Protein AF-A0A3B9MYH0-F1 (afdb_monomer_lite)

pLDDT: mean 80.69, std 20.51, range [39.16, 98.44]

Foldseek 3Di:
DDDDDDDDDDPPPVVVCCVVCVPDFDPDLVVLVVLLVVLLVLLVVLVVVQDPVPDPDDLVLLLVLLVQLLVQLLDPAGPVVSNCVSCPPDALSSVSSNQSSNRWAWNPDSRDDDPVCVRRVNTRTDGSLRSCVVRDDPVSSVVVCVRHPPSDDD

Sequence (154 aa):
MLWLKIFVLLGGGFLVYKVFFKGGLLKNDKQTEEIKKEKESNIIVIKNKIDSDSLTIGDAQAEQISGLLLTAMDKIGTDEKAIFNALEGLSKEDFALVYTKFGTVSYADGGTPSRIMNLLGAATPLTLTEWFNRELSKKDYNKLKSLYEGIIKF

Structure (mmCIF, N/CA/C/O backbone):
data_AF-A0A3B9MYH0-F1
#
_entry.id   AF-A0A3B9MYH0-F1
#
loop_
_atom_site.group_PDB
_atom_site.id
_atom_site.type_symbol
_atom_site.label_atom_id
_atom_site.label_alt_id
_atom_site.label_comp_id
_atom_site.label_asym_id
_atom_site.label_entity_id
_atom_site.label_seq_id
_atom_site.pdbx_PDB_ins_code
_atom_site.Cartn_x
_atom_site.Cartn_y
_atom_site.Cartn_z
_atom_site.occupancy
_atom_site.B_iso_or_equiv
_atom_site.auth_seq_id
_atom_site.auth_comp_id
_atom_site.auth_asym_id
_atom_site.auth_atom_id
_atom_site.pdbx_PDB_model_num
ATOM 1 N N . MET A 1 1 ? 62.309 -6.059 -40.695 1.00 42.88 1 MET A N 1
ATOM 2 C CA . MET A 1 1 ? 62.193 -5.020 -39.648 1.00 42.88 1 MET A CA 1
ATOM 3 C C . MET A 1 1 ? 60.738 -5.000 -39.176 1.00 42.88 1 MET A C 1
ATOM 5 O O . MET A 1 1 ? 59.954 -4.160 -39.587 1.00 42.88 1 MET A O 1
ATOM 9 N N . LEU A 1 2 ? 60.352 -6.030 -38.416 1.00 47.25 2 LEU A N 1
ATOM 10 C CA . LEU A 1 2 ? 58.989 -6.256 -37.928 1.00 47.25 2 LEU A CA 1
ATOM 11 C C . LEU A 1 2 ? 58.962 -5.773 -36.474 1.00 47.25 2 LEU A C 1
ATOM 13 O O . LEU A 1 2 ? 59.448 -6.470 -35.587 1.00 47.25 2 LEU A O 1
ATOM 17 N N . TRP A 1 3 ? 58.506 -4.543 -36.242 1.00 42.34 3 TRP A N 1
ATOM 18 C CA . TRP A 1 3 ? 58.397 -4.004 -34.888 1.00 42.34 3 TRP A CA 1
ATOM 19 C C . TRP A 1 3 ? 57.027 -4.321 -34.289 1.00 42.34 3 TRP A C 1
ATOM 21 O O . TRP A 1 3 ? 55.982 -3.860 -34.742 1.00 42.34 3 TRP A O 1
ATOM 31 N N . LEU A 1 4 ? 57.116 -5.145 -33.252 1.00 45.38 4 LEU A N 1
ATOM 32 C CA . LEU A 1 4 ? 56.135 -5.574 -32.273 1.00 45.38 4 LEU A CA 1
ATOM 33 C C . LEU A 1 4 ? 55.384 -4.370 -31.658 1.00 45.38 4 LEU A C 1
ATOM 35 O O . LEU A 1 4 ? 55.980 -3.553 -30.959 1.00 45.38 4 LEU A O 1
ATOM 39 N N . LYS A 1 5 ? 54.069 -4.268 -31.883 1.00 48.81 5 LYS A N 1
ATOM 40 C CA . LYS A 1 5 ? 53.164 -3.373 -31.135 1.00 48.81 5 LYS A CA 1
ATOM 41 C C . LYS A 1 5 ? 52.030 -4.176 -30.504 1.00 48.81 5 LYS A C 1
ATOM 43 O O . LYS A 1 5 ? 50.893 -4.107 -30.950 1.00 48.81 5 LYS A O 1
ATOM 48 N N . ILE A 1 6 ? 52.335 -4.936 -29.459 1.00 51.88 6 ILE A N 1
ATOM 49 C CA . ILE A 1 6 ? 51.329 -5.484 -28.542 1.00 51.88 6 ILE A CA 1
ATOM 50 C C . ILE A 1 6 ? 51.971 -5.470 -27.164 1.00 51.88 6 ILE A C 1
ATOM 52 O O . ILE A 1 6 ? 52.791 -6.333 -26.918 1.00 51.88 6 ILE A O 1
ATOM 56 N N . PHE A 1 7 ? 51.664 -4.483 -26.317 1.00 47.44 7 PHE A N 1
ATOM 57 C CA . PHE A 1 7 ? 51.747 -4.582 -24.846 1.00 47.44 7 PHE A CA 1
ATOM 58 C C . PHE A 1 7 ? 51.337 -3.257 -24.178 1.00 47.44 7 PHE A C 1
ATOM 60 O O . PHE A 1 7 ? 52.156 -2.623 -23.538 1.00 47.44 7 PHE A O 1
ATOM 67 N N . VAL A 1 8 ? 50.074 -2.824 -24.289 1.00 47.47 8 VAL A N 1
ATOM 68 C CA . VAL A 1 8 ? 49.432 -1.960 -23.267 1.00 47.47 8 VAL A CA 1
ATOM 69 C C . VAL A 1 8 ? 47.911 -2.123 -23.374 1.00 47.47 8 VAL A C 1
ATOM 71 O O . VAL A 1 8 ? 47.257 -1.284 -23.975 1.00 47.47 8 VAL A O 1
ATOM 74 N N . LEU A 1 9 ? 47.313 -3.199 -22.849 1.00 46.09 9 LEU A N 1
ATOM 75 C CA . LEU A 1 9 ? 45.839 -3.259 -22.749 1.00 46.09 9 LEU A CA 1
ATOM 76 C C . LEU A 1 9 ? 45.288 -4.130 -21.606 1.00 46.09 9 LEU A C 1
ATOM 78 O O . LEU A 1 9 ? 44.119 -4.490 -21.632 1.00 46.09 9 LEU A O 1
ATOM 82 N N . LEU A 1 10 ? 46.083 -4.449 -20.575 1.00 47.91 10 LEU A N 1
ATOM 83 C CA . LEU A 1 10 ? 45.587 -5.229 -19.422 1.00 47.91 10 LEU A CA 1
ATOM 84 C C . LEU A 1 10 ? 45.860 -4.606 -18.040 1.00 47.91 10 LEU A C 1
ATOM 86 O O . LEU A 1 10 ? 45.313 -5.075 -17.050 1.00 47.91 10 LEU A O 1
ATOM 90 N N . GLY A 1 11 ? 46.626 -3.512 -17.945 1.00 40.94 11 GLY A N 1
ATOM 91 C CA . GLY A 1 11 ? 46.893 -2.834 -16.662 1.00 40.94 11 GLY A CA 1
ATOM 92 C C . GLY A 1 11 ? 45.959 -1.659 -16.335 1.00 40.94 11 GLY A C 1
ATOM 93 O O . GLY A 1 11 ? 45.735 -1.353 -15.168 1.00 40.94 11 GLY A O 1
ATOM 94 N N . GLY A 1 12 ? 45.389 -1.002 -17.354 1.00 39.16 12 GLY A N 1
ATOM 95 C CA . GLY A 1 12 ? 44.599 0.227 -17.177 1.00 39.16 12 GLY A CA 1
ATOM 96 C C . GLY A 1 12 ? 43.147 0.002 -16.742 1.00 39.16 12 GLY A C 1
ATOM 97 O O . GLY A 1 12 ? 42.578 0.841 -16.048 1.00 39.16 12 GLY A O 1
ATOM 98 N N . GLY A 1 13 ? 42.550 -1.143 -17.090 1.00 42.56 13 GLY A N 1
ATOM 99 C CA . GLY A 1 13 ? 41.147 -1.434 -16.765 1.00 42.56 13 GLY A CA 1
ATOM 100 C C . GLY A 1 13 ? 40.895 -1.677 -15.273 1.00 42.56 13 GLY A C 1
ATOM 101 O O . GLY A 1 13 ? 39.848 -1.303 -14.751 1.00 42.56 13 GLY A O 1
ATOM 102 N N . PHE A 1 14 ? 41.872 -2.237 -14.553 1.00 45.91 14 PHE A N 1
ATOM 103 C CA . PHE A 1 14 ? 41.700 -2.613 -13.146 1.00 45.91 14 PHE A CA 1
ATOM 104 C C . PHE A 1 14 ? 41.682 -1.403 -12.197 1.00 45.91 14 PHE A C 1
ATOM 106 O O . PHE A 1 14 ? 40.961 -1.397 -11.199 1.00 45.91 14 PHE A O 1
ATOM 113 N N . LEU A 1 15 ? 42.437 -0.346 -12.514 1.00 45.03 15 LEU A N 1
ATOM 114 C CA . LEU A 1 15 ? 42.478 0.869 -11.696 1.00 45.03 15 LEU A CA 1
ATOM 115 C C . LEU A 1 15 ? 41.255 1.765 -11.919 1.00 45.03 15 LEU A C 1
ATOM 117 O O . LEU A 1 15 ? 40.729 2.300 -10.945 1.00 45.03 15 LEU A O 1
ATOM 121 N N . VAL A 1 16 ? 40.744 1.859 -13.152 1.00 49.62 16 VAL A N 1
ATOM 122 C CA . VAL A 1 16 ? 39.480 2.568 -13.420 1.00 49.62 16 VAL A CA 1
ATOM 123 C C . VAL A 1 16 ? 38.317 1.842 -12.746 1.00 49.62 16 VAL A C 1
ATOM 125 O O . VAL A 1 16 ? 37.520 2.492 -12.077 1.00 49.62 16 VAL A O 1
ATOM 128 N N . TYR A 1 17 ? 38.283 0.504 -12.792 1.00 49.06 17 TYR A N 1
ATOM 129 C CA . TYR A 1 17 ? 37.292 -0.280 -12.053 1.00 49.06 17 TYR A CA 1
ATOM 130 C C . TYR A 1 17 ? 37.359 0.003 -10.546 1.00 49.06 17 TYR A C 1
ATOM 132 O O . TYR A 1 17 ? 36.339 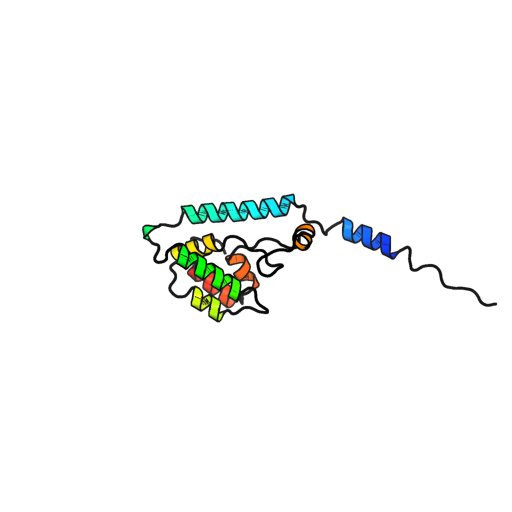0.276 -9.925 1.00 49.06 17 TYR A O 1
ATOM 140 N N . LYS A 1 18 ? 38.559 0.035 -9.950 1.00 47.94 18 LYS A N 1
ATOM 141 C CA . LYS A 1 18 ? 38.724 0.257 -8.505 1.00 47.94 18 LYS A CA 1
ATOM 142 C C . LYS A 1 18 ? 38.414 1.691 -8.059 1.00 47.94 18 LYS A C 1
ATOM 144 O O . LYS A 1 18 ? 38.006 1.870 -6.920 1.00 47.94 18 LYS A O 1
ATOM 149 N N . VAL A 1 19 ? 38.589 2.703 -8.908 1.00 52.03 19 VAL A N 1
ATOM 150 C CA . VAL A 1 19 ? 38.247 4.098 -8.568 1.00 52.03 19 VAL A CA 1
ATOM 151 C C . VAL A 1 19 ? 36.758 4.380 -8.797 1.00 52.03 19 VAL A C 1
ATOM 153 O O . VAL A 1 19 ? 36.141 5.023 -7.951 1.00 52.03 19 VAL A O 1
ATOM 156 N N . PHE A 1 20 ? 36.143 3.826 -9.849 1.00 48.25 20 PHE A N 1
ATOM 157 C CA . PHE A 1 20 ? 34.697 3.963 -10.077 1.00 48.25 20 PHE A CA 1
ATOM 158 C C . PHE A 1 20 ? 33.850 3.129 -9.098 1.00 48.25 20 PHE A C 1
ATOM 160 O O . PHE A 1 20 ? 32.828 3.615 -8.622 1.00 48.25 20 PHE A O 1
ATOM 167 N N . PHE A 1 21 ? 34.275 1.916 -8.717 1.00 52.19 21 PHE A N 1
ATOM 168 C CA . PHE A 1 21 ? 33.512 1.088 -7.765 1.00 52.19 21 PHE A CA 1
ATOM 169 C C . PHE A 1 21 ? 33.677 1.492 -6.296 1.00 52.19 21 PHE A C 1
ATOM 171 O O . PHE A 1 21 ? 32.806 1.192 -5.484 1.00 52.19 21 PHE A O 1
ATOM 178 N N . LYS A 1 22 ? 34.767 2.173 -5.918 1.00 45.47 22 LYS A N 1
ATOM 179 C CA . LYS A 1 22 ? 35.051 2.494 -4.506 1.00 45.47 22 LYS A CA 1
ATOM 180 C C . LYS A 1 22 ? 34.450 3.831 -4.043 1.00 45.47 22 LYS A C 1
ATOM 182 O O . LYS A 1 22 ? 34.540 4.142 -2.861 1.00 45.47 22 LYS A O 1
ATOM 187 N N . GLY A 1 23 ? 33.844 4.605 -4.949 1.00 42.69 23 GLY A N 1
ATOM 188 C CA . GLY A 1 23 ? 33.328 5.949 -4.660 1.00 42.69 23 GLY A CA 1
ATOM 189 C C . GLY A 1 23 ? 31.807 6.097 -4.534 1.00 42.69 23 GLY A C 1
ATOM 190 O O . GLY A 1 23 ? 31.371 7.121 -4.018 1.00 42.69 23 GLY A O 1
ATOM 191 N N . GLY A 1 24 ? 30.987 5.132 -4.981 1.00 45.62 24 GLY A N 1
ATOM 192 C CA . GLY A 1 24 ? 29.539 5.391 -5.092 1.00 45.62 24 GLY A CA 1
ATOM 193 C C . GLY A 1 24 ? 28.580 4.201 -5.186 1.00 45.62 24 GLY A C 1
ATOM 194 O O . GLY A 1 24 ? 27.418 4.419 -5.506 1.00 45.62 24 GLY A O 1
ATOM 195 N N . LEU A 1 25 ? 29.014 2.965 -4.915 1.00 48.09 25 LEU A N 1
ATOM 196 C CA . LEU A 1 25 ? 28.176 1.765 -5.102 1.00 48.09 25 LEU A CA 1
ATOM 197 C C . LEU A 1 25 ? 28.030 0.886 -3.853 1.00 48.09 25 LEU A C 1
ATOM 199 O O . LEU A 1 25 ? 27.822 -0.315 -3.948 1.00 48.09 25 LEU A O 1
ATOM 203 N N . LEU A 1 26 ? 28.108 1.497 -2.673 1.00 52.56 26 LEU A N 1
ATOM 204 C CA . LEU A 1 26 ? 27.623 0.906 -1.429 1.00 52.56 26 LEU A CA 1
ATOM 205 C C . LEU A 1 26 ? 26.903 2.019 -0.674 1.00 52.56 26 LEU A C 1
ATOM 207 O O . LEU A 1 26 ? 27.537 2.824 0.010 1.00 52.56 26 LEU A O 1
ATOM 211 N N . LYS A 1 27 ? 25.574 2.109 -0.811 1.00 52.94 27 LYS A N 1
ATOM 212 C CA . LYS A 1 27 ? 24.797 2.753 0.253 1.00 52.94 27 LYS A CA 1
ATOM 213 C C . LYS A 1 27 ? 25.138 1.977 1.522 1.00 52.94 27 LYS A C 1
ATOM 215 O O . LYS A 1 27 ? 24.948 0.768 1.562 1.00 52.94 27 LYS A O 1
ATOM 220 N N . ASN A 1 28 ? 25.748 2.661 2.484 1.00 61.72 28 ASN A N 1
ATOM 221 C CA . ASN A 1 28 ? 26.195 2.080 3.744 1.00 61.72 28 ASN A CA 1
ATOM 222 C C . ASN A 1 28 ? 25.003 1.357 4.386 1.00 61.72 28 ASN A C 1
ATOM 224 O O . ASN A 1 28 ? 23.957 1.988 4.526 1.00 61.72 28 ASN A O 1
ATOM 228 N N . ASP A 1 29 ? 25.145 0.080 4.757 1.00 67.69 29 ASP A N 1
ATOM 229 C CA . ASP A 1 29 ? 24.077 -0.760 5.334 1.00 67.69 29 ASP A CA 1
ATOM 230 C C . ASP A 1 29 ? 23.266 -0.019 6.412 1.00 67.69 29 ASP A C 1
ATOM 232 O O . ASP A 1 29 ? 22.048 -0.152 6.504 1.00 67.69 29 ASP A O 1
ATOM 236 N N . LYS A 1 30 ? 23.932 0.868 7.163 1.00 76.19 30 LYS A N 1
ATOM 237 C CA . LYS A 1 30 ? 23.314 1.758 8.155 1.00 76.19 30 LYS A CA 1
ATOM 238 C C . LYS A 1 30 ? 22.185 2.631 7.597 1.00 76.19 30 LYS A C 1
ATOM 240 O O . LYS A 1 30 ? 21.145 2.737 8.232 1.00 76.19 30 LYS A O 1
ATOM 245 N N . GLN A 1 31 ? 22.362 3.228 6.421 1.00 79.56 31 GLN A N 1
ATOM 246 C CA . GLN A 1 31 ? 21.369 4.123 5.824 1.00 79.56 31 GLN A CA 1
ATOM 247 C C . GLN A 1 31 ? 20.117 3.360 5.372 1.00 79.56 31 GLN A C 1
ATOM 249 O O . GLN A 1 31 ? 19.001 3.846 5.540 1.00 79.56 31 GLN A O 1
ATOM 254 N N . THR A 1 32 ? 20.279 2.157 4.814 1.00 79.06 32 THR A N 1
ATOM 255 C CA . THR A 1 32 ? 19.141 1.311 4.420 1.00 79.06 32 THR A CA 1
ATOM 256 C C . THR A 1 32 ? 18.345 0.860 5.645 1.00 79.06 32 THR A C 1
ATOM 258 O O . THR A 1 32 ? 17.116 0.907 5.627 1.00 79.06 32 THR A O 1
ATOM 261 N N . GLU A 1 33 ? 19.033 0.493 6.728 1.00 82.19 33 GLU A N 1
ATOM 262 C CA . GLU A 1 33 ? 18.401 0.130 8.001 1.00 82.19 33 GLU A CA 1
ATOM 263 C C . GLU A 1 33 ? 17.668 1.311 8.6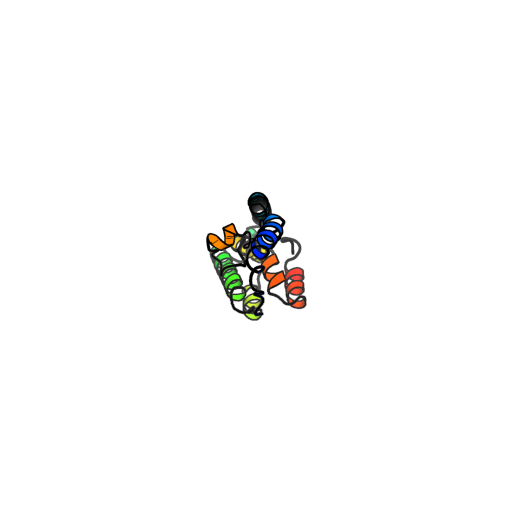56 1.00 82.19 33 GLU A C 1
ATOM 265 O O . GLU A 1 33 ? 16.569 1.141 9.179 1.00 82.19 33 GLU A O 1
ATOM 270 N N . GLU A 1 34 ? 18.230 2.521 8.605 1.00 87.88 34 GLU A N 1
ATOM 271 C CA . GLU A 1 34 ? 17.565 3.738 9.090 1.00 87.88 34 GLU A CA 1
ATOM 272 C C . GLU A 1 34 ? 16.277 4.033 8.309 1.00 87.88 34 GLU A C 1
A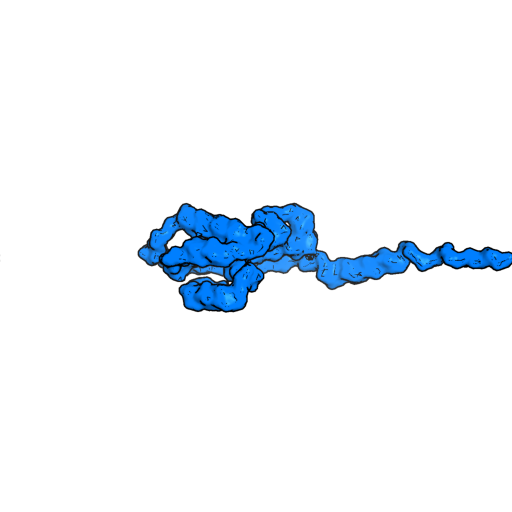TOM 274 O O . GLU A 1 34 ? 15.229 4.241 8.921 1.00 87.88 34 GLU A O 1
ATOM 279 N N . ILE A 1 35 ? 16.323 3.954 6.973 1.00 86.44 35 ILE A N 1
ATOM 280 C CA . ILE A 1 35 ? 15.144 4.141 6.110 1.00 86.44 35 ILE A CA 1
ATOM 281 C C . ILE A 1 35 ? 14.073 3.089 6.417 1.00 86.44 35 ILE A C 1
ATOM 283 O O . ILE A 1 35 ? 12.886 3.409 6.496 1.00 86.44 35 ILE A O 1
ATOM 287 N N . LYS A 1 36 ? 14.471 1.825 6.592 1.00 87.88 36 LYS A N 1
ATOM 288 C CA . LYS A 1 36 ? 13.538 0.747 6.930 1.00 87.88 36 LYS A CA 1
ATOM 289 C C . LYS A 1 36 ? 12.851 1.012 8.273 1.00 87.88 36 LYS A C 1
ATOM 291 O O . LYS A 1 36 ? 11.625 0.968 8.339 1.00 87.88 36 LYS A O 1
ATOM 296 N N . LYS A 1 37 ? 13.619 1.368 9.308 1.00 90.56 37 LYS A N 1
ATOM 297 C CA . LYS A 1 37 ? 13.084 1.706 10.638 1.00 90.56 37 LYS A CA 1
ATOM 298 C C . LYS A 1 37 ? 12.141 2.904 10.608 1.00 90.56 37 LYS A C 1
ATOM 300 O O . LYS A 1 37 ? 11.133 2.896 11.308 1.00 90.56 37 LYS A O 1
ATOM 305 N N . GLU A 1 38 ? 12.442 3.925 9.809 1.00 92.56 38 GLU A N 1
ATOM 306 C CA . GLU A 1 38 ? 11.559 5.083 9.629 1.00 92.56 38 GLU A CA 1
ATOM 307 C C . GLU A 1 38 ? 10.220 4.682 8.988 1.00 92.56 38 GLU A C 1
ATOM 309 O O . GLU A 1 38 ? 9.152 5.120 9.414 1.00 92.56 38 GLU A O 1
ATOM 314 N N . LYS A 1 39 ? 10.243 3.813 7.975 1.00 93.06 39 LYS A N 1
ATOM 315 C CA . LYS A 1 39 ? 9.011 3.322 7.341 1.00 93.06 39 LYS A CA 1
ATOM 316 C C . LYS A 1 39 ? 8.185 2.465 8.297 1.00 93.06 39 LYS A C 1
ATOM 318 O O . LYS A 1 39 ? 6.973 2.654 8.389 1.00 93.06 39 LYS A O 1
ATOM 323 N N . GLU A 1 40 ? 8.833 1.575 9.044 1.00 91.81 40 GLU A N 1
ATOM 324 C CA . GLU A 1 40 ? 8.184 0.748 10.066 1.00 91.81 40 GLU A CA 1
ATOM 325 C C . GLU A 1 40 ? 7.568 1.597 11.187 1.00 91.81 40 GLU A C 1
ATOM 327 O O . GLU A 1 40 ? 6.428 1.354 11.585 1.00 91.81 40 GLU A O 1
ATOM 332 N N . SER A 1 41 ? 8.263 2.638 11.657 1.00 93.31 41 SER A N 1
ATOM 333 C CA . SER A 1 41 ? 7.722 3.537 12.682 1.00 93.31 41 SER A CA 1
ATOM 334 C C . SER A 1 41 ? 6.497 4.306 12.177 1.00 93.31 41 SER A C 1
ATOM 336 O O . SER A 1 41 ? 5.499 4.403 12.892 1.00 93.31 41 SER A O 1
ATOM 338 N N . ASN A 1 42 ? 6.511 4.764 10.922 1.00 92.31 42 ASN A N 1
ATOM 339 C CA . ASN A 1 42 ? 5.352 5.395 10.291 1.00 92.31 42 ASN A CA 1
ATOM 340 C C . ASN A 1 42 ? 4.155 4.435 10.173 1.00 92.31 42 ASN A C 1
ATOM 342 O O . ASN A 1 42 ? 3.023 4.840 10.435 1.00 92.31 42 ASN A O 1
ATOM 346 N N . ILE A 1 43 ? 4.387 3.161 9.835 1.00 92.88 43 ILE A N 1
ATOM 347 C CA . ILE A 1 43 ? 3.335 2.130 9.803 1.00 92.88 43 ILE A CA 1
ATOM 348 C C . ILE A 1 43 ? 2.722 1.927 11.196 1.00 92.88 43 ILE A C 1
ATOM 350 O O . ILE A 1 43 ? 1.501 1.852 11.314 1.00 92.88 43 ILE A O 1
ATOM 354 N N . ILE A 1 44 ? 3.535 1.894 12.257 1.00 93.62 44 ILE A N 1
ATOM 355 C CA . ILE A 1 44 ? 3.046 1.779 13.642 1.00 93.62 44 ILE A CA 1
ATOM 356 C C . ILE A 1 44 ? 2.182 2.990 14.020 1.00 93.62 44 ILE A C 1
ATOM 358 O O . ILE A 1 44 ? 1.114 2.828 14.610 1.00 93.62 44 ILE A O 1
ATOM 362 N N . VAL A 1 45 ? 2.609 4.203 13.655 1.00 94.00 45 VAL A N 1
ATOM 363 C CA . VAL A 1 45 ? 1.824 5.424 13.892 1.00 94.00 45 VAL A CA 1
ATOM 364 C C . VAL A 1 45 ? 0.476 5.358 13.176 1.00 94.00 45 VAL A C 1
ATOM 366 O O . VAL A 1 45 ? -0.533 5.723 13.773 1.00 94.00 45 VAL A O 1
ATOM 369 N N . ILE A 1 46 ? 0.440 4.883 11.928 1.00 93.00 46 ILE A N 1
ATOM 370 C CA . ILE A 1 46 ? -0.813 4.699 11.183 1.00 93.00 46 ILE A CA 1
ATOM 371 C C . ILE A 1 46 ? -1.690 3.662 11.881 1.00 93.00 46 ILE A C 1
ATOM 373 O O . ILE A 1 46 ? -2.847 3.956 12.149 1.00 93.00 46 ILE A O 1
ATOM 377 N N . LYS A 1 47 ? -1.136 2.505 12.262 1.00 93.00 47 LYS A N 1
ATOM 378 C CA . LYS A 1 47 ? -1.874 1.446 12.965 1.00 93.00 47 LYS A CA 1
ATOM 379 C C . LYS A 1 47 ? -2.568 1.956 14.232 1.00 93.00 47 LYS A C 1
ATOM 381 O O . LYS A 1 47 ? -3.710 1.599 14.477 1.00 93.00 47 LYS A O 1
ATOM 386 N N . ASN A 1 48 ? -1.909 2.826 14.998 1.00 93.44 48 ASN A N 1
ATOM 387 C CA . ASN A 1 48 ? -2.477 3.415 16.216 1.00 93.44 48 ASN A CA 1
ATOM 388 C C . ASN A 1 48 ? -3.524 4.512 15.952 1.00 93.44 48 ASN A C 1
ATOM 390 O O . ASN A 1 48 ? -4.228 4.907 16.876 1.00 93.44 48 ASN A O 1
ATOM 394 N N . LYS A 1 49 ? -3.592 5.047 14.727 1.00 93.88 49 LYS A N 1
ATOM 395 C CA . LYS A 1 49 ? -4.591 6.042 14.307 1.00 93.88 49 LYS A CA 1
ATOM 396 C C . LYS A 1 49 ? -5.841 5.417 13.692 1.00 93.88 49 LYS A C 1
ATOM 398 O O . LYS A 1 49 ? -6.809 6.142 13.492 1.00 93.88 49 LYS A O 1
ATOM 403 N N . ILE A 1 50 ? -5.804 4.130 13.346 1.00 93.81 50 ILE A N 1
ATOM 404 C CA . ILE A 1 50 ? -6.963 3.427 12.796 1.00 93.81 50 ILE A CA 1
ATOM 405 C C . ILE A 1 50 ? -8.014 3.318 13.899 1.00 93.81 50 ILE A C 1
ATOM 407 O O . ILE A 1 50 ? -7.750 2.751 14.958 1.00 93.81 50 ILE A O 1
ATOM 411 N N . ASP A 1 51 ? -9.199 3.857 13.633 1.00 94.12 51 ASP A N 1
ATOM 412 C CA . ASP A 1 51 ? -10.366 3.658 14.481 1.00 94.12 51 ASP A CA 1
ATOM 413 C C . ASP A 1 51 ? -10.966 2.280 14.177 1.00 94.12 51 ASP A C 1
ATOM 415 O O . ASP A 1 51 ? -11.527 2.058 13.102 1.00 94.12 51 ASP A O 1
ATOM 419 N N . SER A 1 52 ? -10.818 1.335 15.107 1.00 92.50 52 SER A N 1
ATOM 420 C CA . SER A 1 52 ? -11.280 -0.043 14.919 1.00 92.50 52 SER A CA 1
ATOM 421 C C . SER A 1 52 ? -12.784 -0.152 14.688 1.00 92.50 52 SER A C 1
ATOM 423 O O . SER A 1 52 ? -13.213 -1.084 14.014 1.00 92.50 52 SER A O 1
ATOM 425 N N . ASP A 1 53 ? -13.569 0.794 15.205 1.00 96.50 53 ASP A N 1
ATOM 426 C CA . ASP A 1 53 ? -15.030 0.772 15.090 1.00 96.50 53 ASP A CA 1
ATOM 427 C C . ASP A 1 53 ? -15.499 1.227 13.698 1.00 96.50 53 ASP A C 1
ATOM 429 O O . ASP A 1 53 ? -16.637 0.973 13.301 1.00 96.50 53 ASP A O 1
ATOM 433 N N . SER A 1 54 ? -14.610 1.874 12.938 1.00 95.19 54 SER A N 1
ATOM 434 C CA . SER A 1 54 ? -14.854 2.328 11.565 1.00 95.19 54 SER A CA 1
ATOM 435 C C . SER A 1 54 ? -14.460 1.303 10.491 1.00 95.19 54 SER A C 1
ATOM 437 O O . SER A 1 54 ? -14.775 1.498 9.316 1.00 95.19 54 SER A O 1
ATOM 439 N N . LEU A 1 55 ? -13.785 0.214 10.879 1.00 97.25 55 LEU A N 1
ATOM 440 C CA . LEU A 1 55 ? -13.339 -0.823 9.952 1.00 97.25 55 LEU A CA 1
ATOM 441 C C . LEU A 1 55 ? -14.516 -1.656 9.444 1.00 97.25 55 LEU A C 1
ATOM 443 O O . LEU A 1 55 ? -15.322 -2.179 10.214 1.00 97.25 55 LEU A O 1
ATOM 447 N N . THR A 1 56 ? -14.566 -1.839 8.129 1.00 97.81 56 THR A N 1
ATOM 448 C CA . THR A 1 56 ? -15.531 -2.724 7.466 1.00 97.81 56 THR A CA 1
ATOM 449 C C . THR A 1 56 ? -14.912 -4.060 7.065 1.00 97.81 56 THR A C 1
ATOM 451 O O . THR A 1 56 ? -15.643 -5.023 6.818 1.00 97.81 56 THR A O 1
ATOM 454 N N . ILE A 1 57 ? -13.575 -4.146 7.049 1.00 97.81 57 ILE A N 1
ATOM 455 C CA . ILE A 1 57 ? -12.831 -5.382 6.789 1.00 97.81 57 ILE A CA 1
ATOM 456 C C . ILE A 1 57 ? -12.029 -5.836 8.013 1.00 97.81 57 ILE A C 1
ATOM 458 O O . ILE A 1 57 ? -11.543 -5.035 8.809 1.00 97.81 57 ILE A O 1
ATOM 462 N N . GLY A 1 58 ? -11.850 -7.151 8.138 1.00 97.50 58 GLY A N 1
ATOM 463 C CA . GLY A 1 58 ? -10.982 -7.746 9.155 1.00 97.50 58 GLY A CA 1
ATOM 464 C C . GLY A 1 58 ? -9.527 -7.908 8.703 1.00 97.50 58 GLY A C 1
ATOM 465 O O . GLY A 1 58 ? -9.203 -7.840 7.516 1.00 97.50 58 GLY A O 1
ATOM 466 N N . ASP A 1 59 ? -8.654 -8.239 9.655 1.00 97.69 59 ASP A N 1
ATOM 467 C CA . ASP A 1 59 ? -7.220 -8.473 9.433 1.00 97.69 59 ASP A CA 1
ATOM 468 C C . ASP A 1 59 ? -6.920 -9.462 8.295 1.00 97.69 59 ASP A C 1
ATOM 470 O O . ASP A 1 59 ? -6.068 -9.190 7.452 1.00 97.69 59 ASP A O 1
ATOM 474 N N . ALA A 1 60 ? -7.644 -10.583 8.240 1.00 97.81 60 ALA A N 1
ATOM 475 C CA . ALA A 1 60 ? -7.447 -11.606 7.212 1.00 97.81 60 ALA A CA 1
ATOM 476 C C . ALA A 1 60 ? -7.806 -11.100 5.803 1.00 97.81 60 ALA A C 1
ATOM 478 O O . ALA A 1 60 ? -7.130 -11.429 4.830 1.00 97.81 60 ALA A O 1
ATOM 479 N N . GLN A 1 61 ? -8.848 -10.270 5.684 1.00 98.12 61 GLN A N 1
ATOM 480 C CA . GLN A 1 61 ? -9.218 -9.654 4.409 1.00 98.12 61 GLN A CA 1
ATOM 481 C C . GLN A 1 61 ? -8.185 -8.609 3.995 1.00 98.12 61 GLN A C 1
ATOM 483 O O . GLN A 1 61 ? -7.793 -8.569 2.832 1.00 98.12 61 GLN A O 1
ATOM 488 N N . ALA A 1 62 ? -7.698 -7.804 4.940 1.00 98.38 62 ALA A N 1
ATOM 489 C CA . ALA A 1 62 ? -6.655 -6.826 4.666 1.00 98.38 62 ALA A CA 1
ATOM 490 C C . ALA A 1 62 ? -5.340 -7.486 4.206 1.00 98.38 62 ALA A C 1
ATOM 492 O O . ALA A 1 62 ? -4.699 -6.985 3.282 1.00 98.38 62 ALA A O 1
ATOM 493 N N . GLU A 1 63 ? -4.966 -8.630 4.790 1.00 97.81 63 GLU A N 1
ATOM 494 C CA . GLU A 1 63 ? -3.829 -9.455 4.345 1.00 97.81 63 GLU A CA 1
ATOM 495 C C . GLU A 1 63 ? -4.050 -10.055 2.952 1.00 97.81 63 GLU A C 1
ATOM 497 O O . GLU A 1 63 ? -3.147 -10.058 2.116 1.00 97.81 63 GLU A O 1
ATOM 502 N N . GLN A 1 64 ? -5.263 -10.524 2.660 1.00 98.12 64 GLN A N 1
ATOM 503 C CA . GLN A 1 64 ? -5.596 -11.006 1.323 1.00 98.12 64 GLN A CA 1
ATOM 504 C C . GLN A 1 64 ? -5.485 -9.881 0.281 1.00 98.12 64 GLN A C 1
ATOM 506 O O . GLN A 1 64 ? -4.889 -10.080 -0.778 1.00 98.12 64 GLN A O 1
ATOM 511 N N . ILE A 1 65 ? -6.030 -8.697 0.575 1.00 98.44 65 ILE A N 1
ATOM 512 C CA . ILE A 1 65 ? -5.978 -7.538 -0.324 1.00 98.44 65 ILE A CA 1
ATOM 513 C C . ILE A 1 65 ? -4.529 -7.087 -0.529 1.00 98.44 65 ILE A C 1
ATOM 515 O O . ILE A 1 65 ? -4.131 -6.853 -1.669 1.00 98.44 65 ILE A O 1
ATOM 519 N N . SER A 1 66 ? -3.710 -7.016 0.526 1.00 97.62 66 SER A N 1
ATOM 520 C CA . SER A 1 66 ? -2.298 -6.639 0.381 1.00 97.62 66 SER A CA 1
ATOM 521 C C . SER A 1 66 ? -1.526 -7.622 -0.511 1.00 97.62 66 SER A C 1
ATOM 523 O O . SER A 1 66 ? -0.737 -7.191 -1.354 1.00 97.62 66 SER A O 1
ATOM 525 N N . GLY A 1 67 ? -1.811 -8.924 -0.407 1.00 95.38 67 GLY A N 1
ATOM 526 C CA . GLY A 1 67 ? -1.252 -9.950 -1.290 1.00 95.38 67 GLY A CA 1
ATOM 527 C C . GLY A 1 67 ? -1.701 -9.816 -2.750 1.00 95.38 67 GLY A C 1
ATOM 528 O O . GLY A 1 67 ? -0.885 -9.975 -3.664 1.00 95.38 67 GLY A O 1
ATOM 529 N N . LEU A 1 68 ? -2.974 -9.477 -2.991 1.00 96.62 68 LEU A N 1
ATOM 530 C CA . LEU A 1 68 ? -3.490 -9.192 -4.337 1.00 96.62 68 LEU A CA 1
ATOM 531 C C . LEU A 1 68 ? -2.805 -7.967 -4.951 1.00 96.62 68 LEU A C 1
ATOM 533 O O . LEU A 1 68 ? -2.409 -8.014 -6.115 1.00 96.62 68 LEU A O 1
ATOM 537 N N . LEU A 1 69 ? -2.618 -6.904 -4.164 1.00 97.00 69 LEU A N 1
ATOM 538 C CA . LEU A 1 69 ? -1.925 -5.690 -4.596 1.00 97.00 69 LEU A CA 1
ATOM 539 C C . LEU A 1 69 ? -0.476 -5.981 -4.974 1.00 97.00 69 LEU A C 1
ATOM 541 O O . LEU A 1 69 ? -0.045 -5.580 -6.053 1.00 97.00 69 LEU A O 1
ATOM 545 N N . LEU A 1 70 ? 0.258 -6.715 -4.131 1.00 94.56 70 LEU A N 1
ATOM 546 C CA . LEU A 1 70 ? 1.622 -7.122 -4.461 1.00 94.56 70 LEU A CA 1
ATOM 547 C C . LEU A 1 70 ? 1.637 -7.937 -5.759 1.00 94.56 70 LEU A C 1
ATOM 549 O O . LEU A 1 70 ? 2.351 -7.588 -6.686 1.00 94.56 70 LEU A O 1
ATOM 553 N N . THR A 1 71 ? 0.774 -8.947 -5.883 1.00 93.44 71 THR A N 1
ATOM 554 C CA . THR A 1 71 ? 0.695 -9.800 -7.084 1.00 93.44 71 THR A CA 1
ATOM 555 C C . THR A 1 71 ? 0.380 -9.017 -8.366 1.00 93.44 71 THR A C 1
ATOM 557 O O . THR A 1 71 ? 0.813 -9.416 -9.449 1.00 93.44 71 THR A O 1
ATOM 560 N N . ALA A 1 72 ? -0.394 -7.933 -8.270 1.00 95.19 72 ALA A N 1
ATOM 561 C CA . ALA A 1 72 ? -0.732 -7.073 -9.403 1.00 95.19 72 ALA A CA 1
ATOM 562 C C . ALA A 1 72 ? 0.424 -6.151 -9.831 1.00 95.19 72 ALA A C 1
ATOM 564 O O . ALA A 1 72 ? 0.466 -5.730 -10.985 1.00 95.19 72 ALA A O 1
ATOM 565 N N . MET A 1 73 ? 1.347 -5.851 -8.916 1.00 93.69 73 MET A N 1
ATOM 566 C CA . MET A 1 73 ? 2.499 -4.966 -9.127 1.00 93.69 73 MET A CA 1
ATOM 567 C C . MET A 1 73 ? 3.810 -5.717 -9.392 1.00 93.69 73 MET A C 1
ATOM 569 O O . MET A 1 73 ? 4.733 -5.166 -9.971 1.00 93.69 73 MET A O 1
ATOM 573 N N . ASP A 1 74 ? 3.904 -6.972 -8.962 1.00 85.31 74 ASP A N 1
ATOM 574 C CA . ASP A 1 74 ? 5.144 -7.756 -8.927 1.00 85.31 74 ASP A CA 1
ATOM 575 C C . ASP A 1 74 ? 5.382 -8.601 -10.199 1.00 85.31 74 ASP A C 1
ATOM 577 O O . ASP A 1 74 ? 6.237 -9.486 -10.246 1.00 85.31 74 ASP A O 1
ATOM 581 N N . LYS A 1 75 ? 4.599 -8.364 -11.258 1.00 75.88 75 LYS A N 1
ATOM 582 C CA . LYS A 1 75 ? 4.713 -9.060 -12.552 1.00 75.88 75 LYS A CA 1
ATOM 583 C C . LYS A 1 75 ? 5.441 -8.190 -13.580 1.00 75.88 75 LYS A C 1
ATOM 585 O O . LYS A 1 75 ? 5.802 -7.047 -13.329 1.00 75.88 75 LYS A O 1
ATOM 590 N N . ILE A 1 76 ? 5.689 -8.743 -14.772 1.00 79.62 76 ILE A N 1
ATOM 591 C CA . ILE A 1 76 ? 6.150 -7.935 -15.910 1.00 79.62 76 ILE A CA 1
ATOM 592 C C . ILE A 1 76 ? 5.014 -6.979 -16.291 1.00 79.62 76 ILE A C 1
ATOM 594 O O . ILE A 1 76 ? 4.037 -7.397 -16.914 1.00 79.62 76 ILE A O 1
ATOM 598 N N . GLY A 1 77 ? 5.174 -5.711 -15.916 1.00 84.25 77 GLY A N 1
ATOM 599 C CA . GLY A 1 77 ? 4.132 -4.694 -16.012 1.00 84.25 77 GLY A CA 1
ATOM 600 C C . GLY A 1 77 ? 3.169 -4.724 -14.824 1.00 84.25 77 GLY A C 1
ATOM 601 O O . GLY A 1 77 ? 3.201 -5.626 -13.990 1.00 84.25 77 GLY A O 1
ATOM 602 N N . THR A 1 78 ? 2.289 -3.732 -14.780 1.00 93.69 78 THR A N 1
ATOM 603 C CA . THR A 1 78 ? 1.316 -3.544 -13.704 1.00 93.69 78 THR A CA 1
ATOM 604 C C . THR A 1 78 ? -0.076 -3.926 -14.196 1.00 93.69 78 THR A C 1
ATOM 606 O O . THR A 1 78 ? -0.470 -3.539 -15.291 1.00 93.69 78 THR A O 1
ATOM 609 N N . ASP A 1 79 ? -0.841 -4.675 -13.401 1.00 96.25 79 ASP A N 1
ATOM 610 C CA . ASP A 1 79 ? -2.273 -4.883 -13.650 1.00 96.25 79 ASP A CA 1
ATOM 611 C C . ASP A 1 79 ? -3.079 -3.824 -12.885 1.00 96.25 79 ASP A C 1
ATOM 613 O O . ASP A 1 79 ? -3.557 -4.052 -11.768 1.00 96.25 79 ASP A O 1
ATOM 617 N N . GLU A 1 80 ? -3.215 -2.623 -13.460 1.00 95.94 80 GLU A N 1
ATOM 618 C CA . GLU A 1 80 ? -3.887 -1.509 -12.780 1.00 95.94 80 GLU A CA 1
ATOM 619 C C . GLU A 1 80 ? -5.362 -1.818 -12.518 1.00 95.94 80 GLU A C 1
ATOM 621 O O . GLU A 1 80 ? -5.922 -1.390 -11.508 1.00 95.94 80 GLU A O 1
ATOM 626 N N . LYS A 1 81 ? -5.998 -2.608 -13.391 1.00 96.75 81 LYS A N 1
ATOM 627 C CA . LYS A 1 81 ? -7.385 -3.035 -13.198 1.00 96.75 81 LYS A CA 1
ATOM 628 C C . LYS A 1 81 ? -7.514 -3.907 -11.950 1.00 96.75 81 LYS A C 1
ATOM 630 O O . LYS A 1 81 ? -8.432 -3.682 -11.164 1.00 96.75 81 LYS A O 1
ATOM 635 N N . ALA A 1 82 ? -6.609 -4.863 -11.744 1.00 97.12 82 ALA A N 1
ATOM 636 C CA . ALA A 1 82 ? -6.593 -5.671 -10.528 1.00 97.12 82 ALA A CA 1
ATOM 637 C C . ALA 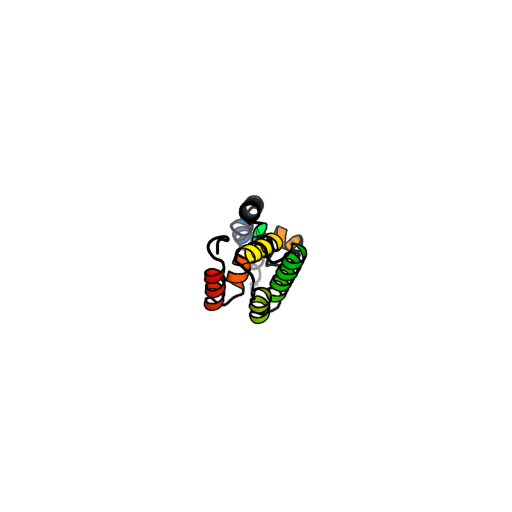A 1 82 ? -6.363 -4.815 -9.273 1.00 97.12 82 ALA A C 1
ATOM 639 O O . ALA A 1 82 ? -7.037 -5.038 -8.269 1.00 97.12 82 ALA A O 1
ATOM 640 N N . ILE A 1 83 ? -5.492 -3.800 -9.344 1.00 97.81 83 ILE A N 1
ATOM 641 C CA . ILE A 1 83 ? -5.268 -2.854 -8.238 1.00 97.81 83 ILE A CA 1
ATOM 642 C C . ILE A 1 83 ? -6.558 -2.107 -7.890 1.00 97.81 83 ILE A C 1
ATOM 644 O O . ILE A 1 83 ? -6.978 -2.114 -6.736 1.00 97.81 83 ILE A O 1
ATOM 648 N N . PHE A 1 84 ? -7.221 -1.490 -8.873 1.00 97.88 84 PHE A N 1
ATOM 649 C CA . PHE A 1 84 ? -8.454 -0.741 -8.614 1.00 97.88 84 PHE A CA 1
ATOM 650 C C . PHE A 1 84 ? -9.597 -1.634 -8.131 1.00 97.88 84 PHE A C 1
ATOM 652 O O . PHE A 1 84 ? -10.334 -1.217 -7.244 1.00 97.88 84 PHE A O 1
ATOM 659 N N . ASN A 1 85 ? -9.715 -2.854 -8.657 1.00 97.88 85 ASN A N 1
ATOM 660 C CA . ASN A 1 85 ? -10.717 -3.814 -8.197 1.00 97.88 85 ASN A CA 1
ATOM 661 C C . ASN A 1 85 ? -10.458 -4.265 -6.751 1.00 97.88 85 ASN A C 1
ATOM 663 O O . ASN A 1 85 ? -11.398 -4.412 -5.981 1.00 97.88 85 ASN A O 1
ATOM 667 N N . ALA A 1 86 ? -9.196 -4.478 -6.365 1.00 98.06 86 ALA A N 1
ATOM 668 C CA . ALA A 1 86 ? -8.843 -4.878 -5.001 1.00 98.06 86 ALA A CA 1
ATOM 669 C C . ALA A 1 86 ? -9.110 -3.770 -3.965 1.00 98.06 86 ALA A C 1
ATOM 671 O O . ALA A 1 86 ? -9.318 -4.067 -2.791 1.00 98.06 86 ALA A O 1
ATOM 672 N N . LEU A 1 87 ? -9.092 -2.506 -4.397 1.00 97.94 87 LEU A N 1
ATOM 673 C CA . LEU A 1 87 ? -9.343 -1.332 -3.555 1.00 97.94 87 LEU A CA 1
ATOM 674 C C . LEU A 1 87 ? -10.793 -0.833 -3.621 1.00 97.94 87 LEU A C 1
ATOM 676 O O . LEU A 1 87 ? -11.159 0.101 -2.905 1.00 97.94 87 LEU A O 1
ATOM 680 N N . GLU A 1 88 ? -11.617 -1.411 -4.494 1.00 97.19 88 GLU A N 1
ATOM 681 C CA . GLU A 1 88 ? -12.987 -0.962 -4.702 1.00 97.19 88 GLU A CA 1
ATOM 682 C C . GLU A 1 88 ? -13.812 -1.107 -3.417 1.00 97.19 88 GLU A C 1
ATOM 684 O O . GLU A 1 88 ? -13.816 -2.148 -2.764 1.00 97.19 88 GLU A O 1
ATOM 689 N N . GLY A 1 89 ? -14.512 -0.034 -3.044 1.00 96.31 89 GLY A N 1
ATOM 690 C CA . GLY A 1 89 ? -15.376 -0.010 -1.863 1.00 96.31 89 GLY A CA 1
ATOM 691 C C . GLY A 1 89 ? -14.655 0.134 -0.520 1.00 96.31 89 GLY A C 1
ATOM 692 O O . GLY A 1 89 ? -15.338 0.296 0.487 1.00 96.31 89 GLY A O 1
ATOM 693 N N . LEU A 1 90 ? -13.316 0.133 -0.480 1.00 97.81 90 LEU A N 1
ATOM 694 C CA . LEU A 1 90 ? -12.582 0.337 0.771 1.00 97.81 90 LEU A CA 1
ATOM 695 C C . LEU A 1 90 ? -12.732 1.774 1.282 1.00 97.81 90 LEU A C 1
ATOM 697 O O . LEU A 1 90 ? -12.516 2.737 0.537 1.00 97.81 90 LEU A O 1
ATOM 701 N N . SER A 1 91 ? -13.035 1.910 2.576 1.00 97.19 91 SER A N 1
ATOM 702 C CA . SER A 1 91 ? -12.934 3.185 3.291 1.00 97.19 91 SER A CA 1
ATOM 703 C C . SER A 1 91 ? -11.467 3.622 3.448 1.00 97.19 91 SER A C 1
ATOM 705 O O . SER A 1 91 ? -10.532 2.891 3.099 1.00 97.19 91 SER A O 1
ATOM 707 N N . LYS A 1 92 ? -11.232 4.831 3.977 1.00 96.56 92 LYS A N 1
ATOM 708 C CA . LYS A 1 92 ? -9.860 5.300 4.238 1.00 96.56 92 LYS A CA 1
ATOM 709 C C . LYS A 1 92 ? -9.193 4.478 5.339 1.00 96.56 92 LYS A C 1
ATOM 711 O O . LYS A 1 92 ? -7.993 4.221 5.268 1.00 96.56 92 LYS A O 1
ATOM 716 N N . GLU A 1 93 ? -9.967 4.065 6.328 1.00 96.69 93 GLU A N 1
ATOM 717 C CA . GLU A 1 93 ? -9.543 3.285 7.480 1.00 96.69 93 GLU A CA 1
ATOM 718 C C . GLU A 1 93 ? -9.265 1.830 7.085 1.00 96.69 93 GLU A C 1
ATOM 720 O O . GLU A 1 93 ? -8.219 1.291 7.451 1.00 96.69 93 GLU A O 1
ATOM 725 N N . ASP A 1 94 ? -10.098 1.238 6.222 1.00 98.25 94 ASP A N 1
ATOM 726 C CA . ASP A 1 94 ? -9.830 -0.083 5.635 1.00 98.25 94 ASP A CA 1
ATOM 727 C C . ASP A 1 94 ? -8.559 -0.061 4.778 1.00 98.25 94 ASP A C 1
ATOM 729 O O . ASP A 1 94 ? -7.707 -0.946 4.885 1.00 98.25 94 ASP A O 1
ATOM 733 N N . PHE A 1 95 ? -8.379 0.981 3.958 1.00 98.06 95 PHE A N 1
ATOM 734 C CA . PHE A 1 95 ? -7.152 1.148 3.181 1.00 98.06 95 PHE A CA 1
ATOM 735 C C . PHE A 1 95 ? -5.922 1.339 4.081 1.00 98.06 95 PHE A C 1
ATOM 737 O O . PHE A 1 95 ? -4.854 0.805 3.781 1.00 98.06 95 PHE A O 1
ATOM 744 N N . ALA A 1 96 ? -6.054 2.038 5.212 1.00 97.50 96 ALA A N 1
ATOM 745 C CA . ALA A 1 96 ? -4.993 2.132 6.213 1.00 97.50 96 ALA A CA 1
ATOM 746 C C . ALA A 1 96 ? -4.656 0.776 6.831 1.00 97.50 96 ALA A C 1
ATOM 748 O O . ALA A 1 96 ? -3.472 0.462 6.979 1.00 97.50 96 ALA A O 1
ATOM 749 N N . LEU A 1 97 ? -5.651 -0.067 7.104 1.00 98.00 97 LEU A N 1
ATOM 750 C CA . LEU A 1 97 ? -5.396 -1.428 7.557 1.00 98.00 97 LEU A CA 1
ATOM 751 C C . LEU A 1 97 ? -4.641 -2.233 6.489 1.00 98.00 97 LEU A C 1
ATOM 753 O O . LEU A 1 97 ? -3.585 -2.789 6.793 1.00 98.00 97 LEU A O 1
ATOM 757 N N . VAL A 1 98 ? -5.089 -2.212 5.228 1.00 98.19 98 VAL A N 1
ATOM 758 C CA . VAL A 1 98 ? -4.386 -2.849 4.095 1.00 98.19 98 VAL A CA 1
ATOM 759 C C . VAL A 1 98 ? -2.950 -2.340 3.967 1.00 98.19 98 VAL A C 1
ATOM 761 O O . VAL A 1 98 ? -2.026 -3.139 3.835 1.00 98.19 98 VAL A O 1
ATOM 764 N N . TYR A 1 99 ? -2.735 -1.026 4.063 1.00 97.50 99 TYR A N 1
ATOM 765 C CA . TYR A 1 99 ? -1.408 -0.410 4.030 1.00 97.50 99 TYR A CA 1
ATOM 766 C C . TYR A 1 99 ? -0.506 -0.962 5.144 1.00 97.50 99 TYR A C 1
ATOM 768 O O . TYR A 1 99 ? 0.647 -1.314 4.892 1.00 97.50 99 TYR A O 1
ATOM 776 N N . THR A 1 100 ? -1.028 -1.094 6.369 1.00 96.62 100 THR A N 1
ATOM 777 C CA . THR A 1 100 ? -0.257 -1.664 7.486 1.00 96.62 100 THR A CA 1
ATOM 778 C C . THR A 1 100 ? 0.051 -3.148 7.291 1.00 96.62 100 THR A C 1
ATOM 780 O O . THR A 1 100 ? 1.153 -3.575 7.633 1.00 96.62 100 THR A O 1
ATOM 783 N N . LYS A 1 101 ? -0.876 -3.924 6.707 1.00 97.12 101 LYS A N 1
ATOM 784 C CA . LYS A 1 101 ? -0.676 -5.347 6.383 1.00 97.12 101 LYS A CA 1
ATOM 785 C C . LYS A 1 101 ? 0.282 -5.556 5.211 1.00 97.12 101 LYS A C 1
ATOM 787 O O . LYS A 1 101 ? 1.002 -6.547 5.196 1.00 97.12 101 LYS A O 1
ATOM 792 N N . PHE A 1 102 ? 0.320 -4.632 4.252 1.00 95.81 102 PHE A N 1
ATOM 793 C CA . PHE A 1 102 ? 1.310 -4.633 3.173 1.00 95.81 102 PHE A CA 1
ATOM 794 C C . PHE A 1 102 ? 2.721 -4.372 3.713 1.00 95.81 102 PHE A C 1
ATOM 796 O O . PHE A 1 102 ? 3.684 -5.021 3.309 1.00 95.81 102 PHE A O 1
ATOM 803 N N . GLY A 1 103 ? 2.850 -3.431 4.651 1.00 94.38 103 GLY A N 1
ATOM 804 C CA . GLY A 1 103 ? 4.115 -3.129 5.304 1.00 94.38 103 GLY A CA 1
ATOM 805 C C . GLY A 1 103 ? 5.144 -2.542 4.337 1.00 94.38 103 GLY A C 1
ATOM 806 O O . GLY A 1 103 ? 4.888 -1.536 3.670 1.00 94.38 103 GLY A O 1
ATOM 807 N N . THR A 1 104 ? 6.328 -3.156 4.280 1.00 91.06 104 THR A N 1
ATOM 808 C CA . THR A 1 104 ? 7.363 -2.787 3.308 1.00 91.06 104 THR A CA 1
ATOM 809 C C . THR A 1 104 ? 7.868 -4.011 2.558 1.00 91.06 104 THR A C 1
ATOM 811 O O . THR A 1 104 ? 8.218 -5.015 3.175 1.00 91.06 104 THR A O 1
ATOM 814 N N . VAL A 1 105 ? 7.933 -3.913 1.230 1.00 87.44 105 VAL A N 1
ATOM 815 C CA . VAL A 1 105 ? 8.331 -5.011 0.338 1.00 87.44 105 VAL A CA 1
ATOM 816 C C . VAL A 1 105 ? 9.456 -4.540 -0.580 1.00 87.44 105 VAL A C 1
ATOM 818 O O . VAL A 1 105 ? 9.429 -3.416 -1.081 1.00 87.44 105 VAL A O 1
ATOM 821 N N . SER A 1 106 ? 10.474 -5.379 -0.780 1.00 82.31 106 SER A N 1
ATOM 822 C CA . SER A 1 106 ? 11.592 -5.077 -1.681 1.00 82.31 106 SER A CA 1
ATOM 823 C C . SER A 1 106 ? 11.162 -5.150 -3.146 1.00 82.31 106 SER A C 1
ATOM 825 O O . SER A 1 106 ? 10.569 -6.140 -3.559 1.00 82.31 106 SER A O 1
ATOM 827 N N . TYR A 1 107 ? 11.539 -4.142 -3.935 1.00 72.81 107 TYR A N 1
ATOM 828 C CA . TYR A 1 107 ? 11.261 -4.085 -5.375 1.00 72.81 107 TYR A CA 1
ATOM 829 C C . TYR A 1 107 ? 12.102 -5.063 -6.211 1.00 72.81 107 TYR A C 1
ATOM 831 O O . TYR A 1 107 ? 11.724 -5.440 -7.310 1.00 72.81 107 TYR A O 1
ATOM 839 N N . ALA A 1 108 ? 13.287 -5.436 -5.724 1.00 65.94 108 ALA A N 1
ATOM 840 C CA . ALA A 1 108 ? 14.320 -6.032 -6.567 1.00 65.94 108 ALA A CA 1
ATOM 841 C C . ALA A 1 108 ? 14.104 -7.518 -6.914 1.00 65.94 108 ALA A C 1
ATOM 843 O O . ALA A 1 108 ? 14.929 -8.060 -7.643 1.00 65.94 108 ALA A O 1
ATOM 844 N N . ASP A 1 109 ? 13.092 -8.200 -6.357 1.00 55.19 109 ASP A N 1
ATOM 845 C CA . ASP A 1 109 ? 13.106 -9.671 -6.372 1.00 55.19 109 ASP A CA 1
ATOM 846 C C . ASP A 1 109 ? 11.764 -10.373 -6.090 1.00 55.19 109 ASP A C 1
ATOM 848 O O . ASP A 1 109 ? 11.724 -11.354 -5.346 1.00 55.19 109 ASP A O 1
ATOM 852 N N . GLY A 1 110 ? 10.633 -9.890 -6.613 1.00 54.91 110 GLY A N 1
ATOM 853 C CA . GLY A 1 110 ? 9.423 -10.721 -6.538 1.00 54.91 110 GLY A CA 1
ATOM 854 C C . GLY A 1 110 ? 8.864 -10.915 -5.114 1.00 54.91 110 GLY A C 1
ATOM 855 O O . GLY A 1 110 ? 8.282 -11.952 -4.798 1.00 54.91 110 GLY A O 1
ATOM 856 N N . GLY A 1 111 ? 9.220 -10.027 -4.174 1.00 52.31 111 GLY A N 1
ATOM 857 C CA . GLY A 1 111 ? 8.913 -10.170 -2.747 1.00 52.31 111 GLY A CA 1
ATOM 858 C C . GLY A 1 111 ? 9.925 -10.938 -1.874 1.00 52.31 111 GLY A C 1
ATOM 859 O O . GLY A 1 111 ? 9.755 -10.927 -0.655 1.00 52.31 111 GLY A O 1
ATOM 860 N N . THR A 1 112 ? 11.010 -11.531 -2.403 1.00 44.62 112 THR A N 1
ATOM 861 C CA . THR A 1 112 ? 12.050 -12.165 -1.552 1.00 44.62 112 THR A CA 1
ATOM 862 C C . THR A 1 112 ? 13.472 -11.827 -2.010 1.00 44.62 112 THR A C 1
ATOM 864 O O . THR A 1 112 ? 14.002 -12.500 -2.886 1.00 44.62 112 THR A O 1
ATOM 867 N N . PRO A 1 113 ? 14.149 -10.828 -1.413 1.00 47.62 113 PRO A N 1
ATOM 868 C CA . PRO A 1 113 ? 15.475 -10.445 -1.875 1.00 47.62 113 PRO A CA 1
ATOM 869 C C . PRO A 1 113 ? 16.517 -11.542 -1.622 1.00 47.62 113 PRO A C 1
ATOM 871 O O . PRO A 1 113 ? 16.795 -11.931 -0.483 1.00 47.62 113 PRO A O 1
ATOM 874 N N . SER A 1 114 ? 17.161 -11.988 -2.698 1.00 52.50 114 SER A N 1
ATOM 875 C CA . SER A 1 114 ? 18.354 -12.819 -2.670 1.00 52.50 114 SER A CA 1
ATOM 876 C C . SER A 1 114 ? 19.430 -12.135 -1.818 1.00 52.50 114 SER A C 1
ATOM 878 O O . SER A 1 114 ? 19.690 -10.937 -1.966 1.00 52.50 114 SER A O 1
ATOM 880 N N . ARG A 1 115 ? 20.104 -12.880 -0.923 1.00 52.06 115 ARG A N 1
ATOM 881 C CA . ARG A 1 115 ? 21.115 -12.323 0.014 1.00 52.06 115 ARG A CA 1
ATOM 882 C C . ARG A 1 115 ? 22.199 -11.496 -0.697 1.00 52.06 115 ARG A C 1
ATOM 884 O O . ARG A 1 115 ? 22.770 -10.594 -0.093 1.00 52.06 115 ARG A O 1
ATOM 891 N N . ILE A 1 116 ? 22.451 -11.783 -1.974 1.00 51.06 116 ILE A N 1
ATOM 892 C CA . ILE A 1 116 ? 23.434 -11.106 -2.827 1.00 51.06 116 ILE A CA 1
ATOM 893 C C . ILE A 1 116 ? 22.937 -9.719 -3.289 1.00 51.06 116 ILE A C 1
ATOM 895 O O . ILE A 1 116 ? 23.722 -8.777 -3.312 1.00 51.06 116 ILE A O 1
ATOM 899 N N . MET A 1 117 ? 21.642 -9.554 -3.590 1.00 51.06 117 MET A N 1
ATOM 900 C CA . MET A 1 117 ? 21.041 -8.264 -3.980 1.00 51.06 117 MET A CA 1
ATOM 901 C C . MET A 1 117 ? 20.977 -7.285 -2.798 1.00 51.06 117 MET A C 1
ATOM 903 O O . MET A 1 117 ? 21.261 -6.096 -2.957 1.00 51.06 117 MET A O 1
ATOM 907 N N . ASN A 1 118 ? 20.675 -7.793 -1.597 1.00 51.41 118 ASN A N 1
ATOM 908 C CA . ASN A 1 118 ? 20.732 -7.004 -0.361 1.00 51.41 118 ASN A CA 1
ATOM 909 C C . ASN A 1 118 ? 22.160 -6.520 -0.062 1.00 51.41 118 ASN A C 1
ATOM 911 O O . ASN A 1 118 ? 22.342 -5.363 0.303 1.00 51.41 118 ASN A O 1
ATOM 915 N N . LEU A 1 119 ? 23.172 -7.371 -0.287 1.00 46.16 119 LEU A N 1
ATOM 916 C CA . LEU A 1 119 ? 24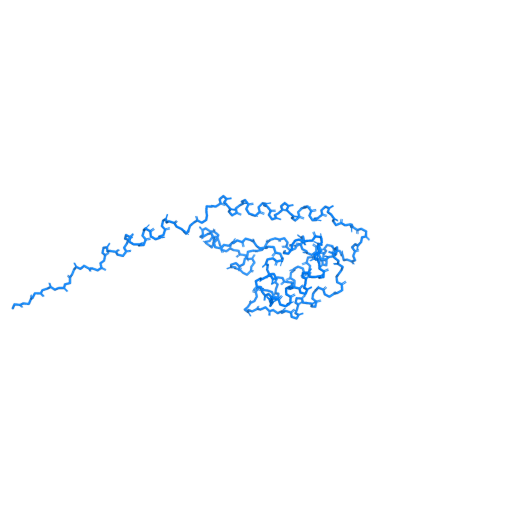.589 -7.039 -0.081 1.00 46.16 119 LEU A CA 1
ATOM 917 C C . LEU A 1 119 ? 25.113 -5.964 -1.055 1.00 46.16 119 LEU A C 1
ATOM 919 O O . LEU A 1 119 ? 26.089 -5.285 -0.755 1.00 46.16 119 LEU A O 1
ATOM 923 N N . LEU A 1 120 ? 24.464 -5.784 -2.210 1.00 56.25 120 LEU A N 1
ATOM 924 C CA . LEU A 1 120 ? 24.792 -4.737 -3.187 1.00 56.25 120 LEU A CA 1
ATOM 925 C C . LEU A 1 120 ? 23.987 -3.439 -2.977 1.00 56.25 120 LEU A C 1
ATOM 927 O O . LEU A 1 120 ? 24.053 -2.536 -3.810 1.00 56.25 120 LEU A O 1
ATOM 931 N N . GLY A 1 121 ? 23.213 -3.329 -1.889 1.00 52.72 121 GLY A N 1
ATOM 932 C CA . GLY A 1 121 ? 22.402 -2.143 -1.588 1.00 52.72 121 GLY A CA 1
ATOM 933 C C . GLY A 1 121 ? 21.266 -1.888 -2.590 1.00 52.72 121 GLY A C 1
ATOM 934 O O . GLY A 1 121 ? 20.769 -0.764 -2.681 1.00 52.72 121 GLY A O 1
ATOM 935 N N . ALA A 1 122 ? 20.866 -2.909 -3.357 1.00 56.38 122 ALA A N 1
ATOM 936 C CA . ALA A 1 122 ? 19.964 -2.777 -4.504 1.00 56.38 122 ALA A CA 1
ATOM 937 C C . ALA A 1 122 ? 18.465 -2.897 -4.156 1.00 56.38 122 ALA A C 1
ATOM 939 O O . ALA A 1 122 ? 17.612 -2.659 -5.005 1.00 56.38 122 ALA A O 1
ATOM 940 N N . ALA A 1 123 ? 18.126 -3.232 -2.912 1.00 66.75 123 ALA A N 1
ATOM 941 C CA . ALA A 1 123 ? 16.772 -3.585 -2.495 1.00 66.75 123 ALA A CA 1
ATOM 942 C C . ALA A 1 123 ? 16.238 -2.613 -1.429 1.00 66.75 123 ALA A C 1
ATOM 944 O O . ALA A 1 123 ? 16.088 -2.968 -0.262 1.00 66.75 123 ALA A O 1
ATOM 945 N N . THR A 1 124 ? 15.975 -1.353 -1.797 1.00 75.69 124 THR A N 1
ATOM 946 C CA . THR A 1 124 ? 15.290 -0.436 -0.870 1.00 75.69 124 THR A CA 1
ATOM 947 C C . THR A 1 124 ? 13.861 -0.927 -0.637 1.00 75.69 124 THR A C 1
ATOM 949 O O . THR A 1 124 ? 13.111 -1.003 -1.615 1.00 75.69 124 THR A O 1
ATOM 952 N N . PRO A 1 125 ? 13.464 -1.236 0.611 1.00 85.38 125 PRO A N 1
ATOM 953 C CA . PRO A 1 125 ? 12.104 -1.665 0.902 1.00 85.38 125 PRO A CA 1
ATOM 954 C C . PRO A 1 125 ? 11.141 -0.516 0.604 1.00 85.38 125 PRO A C 1
ATOM 956 O O . PRO A 1 125 ? 11.423 0.635 0.956 1.00 85.38 125 PRO A O 1
ATOM 959 N N . LEU A 1 126 ? 10.034 -0.817 -0.068 1.00 90.38 126 LEU A N 1
ATOM 960 C CA . LEU A 1 126 ? 9.028 0.152 -0.488 1.00 90.38 126 LEU A CA 1
ATOM 961 C C . LEU A 1 126 ? 7.711 -0.081 0.254 1.00 90.38 126 LEU A C 1
ATOM 963 O O . LEU A 1 126 ? 7.289 -1.224 0.426 1.00 90.38 126 LEU A O 1
ATOM 967 N N . THR A 1 127 ? 7.060 0.997 0.675 1.00 95.06 127 THR A N 1
ATOM 968 C CA . THR A 1 127 ? 5.682 0.985 1.174 1.00 95.06 127 THR A CA 1
ATOM 969 C C . THR A 1 127 ? 4.699 0.825 0.017 1.00 95.06 127 THR A C 1
ATOM 971 O O . THR A 1 127 ? 5.054 1.013 -1.148 1.00 95.06 127 THR A O 1
ATOM 974 N N . LEU A 1 128 ? 3.434 0.538 0.329 1.00 95.88 128 LEU A N 1
ATOM 975 C CA . LEU A 1 128 ? 2.385 0.416 -0.686 1.00 95.88 128 LEU A CA 1
ATOM 976 C C . LEU A 1 128 ? 2.251 1.677 -1.565 1.00 95.88 128 LEU A C 1
ATOM 978 O O . LEU A 1 128 ? 2.101 1.573 -2.778 1.00 95.88 128 LEU A O 1
ATOM 982 N N . THR A 1 129 ? 2.352 2.875 -0.980 1.00 96.25 129 THR A N 1
ATOM 983 C CA . THR A 1 129 ? 2.263 4.137 -1.737 1.00 96.25 129 THR A CA 1
ATOM 984 C C . THR A 1 129 ? 3.470 4.356 -2.647 1.00 96.25 129 THR A C 1
ATOM 986 O O . THR A 1 129 ? 3.317 4.837 -3.768 1.00 96.25 129 THR A O 1
ATOM 989 N N . GLU A 1 130 ? 4.666 3.948 -2.220 1.00 94.50 130 GLU A N 1
ATOM 990 C CA . GLU A 1 130 ? 5.864 3.999 -3.062 1.00 94.50 130 GLU A CA 1
ATOM 991 C C . GLU A 1 130 ? 5.810 2.988 -4.211 1.00 94.50 130 GLU A C 1
ATOM 993 O O . GLU A 1 130 ? 6.276 3.303 -5.307 1.00 94.50 130 GLU A O 1
ATOM 998 N N . TRP A 1 131 ? 5.233 1.806 -3.977 1.00 94.19 131 TRP A N 1
ATOM 999 C CA . TRP A 1 131 ? 4.923 0.844 -5.032 1.00 94.19 131 TRP A CA 1
ATOM 1000 C C . TRP A 1 131 ? 3.939 1.444 -6.043 1.00 94.19 131 TRP A C 1
ATOM 1002 O O . TRP A 1 131 ? 4.246 1.494 -7.230 1.00 94.19 131 TRP A O 1
ATOM 1012 N N . PHE A 1 132 ? 2.828 2.032 -5.589 1.00 96.19 132 PHE A N 1
ATOM 1013 C CA . PHE A 1 132 ? 1.883 2.710 -6.484 1.00 96.19 132 PHE A CA 1
ATOM 1014 C C . PHE A 1 132 ? 2.517 3.837 -7.299 1.00 96.19 132 PHE A C 1
ATOM 1016 O O . PHE A 1 132 ? 2.204 3.978 -8.475 1.00 96.19 132 PHE A O 1
ATOM 1023 N N . ASN A 1 133 ? 3.415 4.630 -6.714 1.00 95.38 133 ASN A N 1
ATOM 1024 C CA . ASN A 1 133 ? 4.083 5.718 -7.431 1.00 95.38 133 ASN A CA 1
ATOM 1025 C C . ASN A 1 133 ? 5.016 5.220 -8.553 1.00 95.38 133 ASN A C 1
ATOM 1027 O O . ASN A 1 133 ? 5.309 5.967 -9.484 1.00 95.38 133 ASN A O 1
ATOM 1031 N N . ARG A 1 134 ? 5.523 3.986 -8.449 1.00 91.81 134 ARG A N 1
ATOM 1032 C CA . ARG A 1 134 ? 6.383 3.373 -9.474 1.00 91.81 134 ARG A CA 1
ATOM 1033 C C . ARG A 1 134 ? 5.581 2.678 -10.561 1.00 91.81 134 ARG A C 1
ATOM 1035 O O . ARG A 1 134 ? 5.938 2.789 -11.727 1.00 91.81 134 ARG A O 1
ATOM 1042 N N . GLU A 1 135 ? 4.536 1.975 -10.150 1.00 93.00 135 GLU A N 1
ATOM 1043 C CA . GLU A 1 135 ? 3.794 1.056 -11.006 1.00 93.00 135 GLU A CA 1
ATOM 1044 C C . GLU A 1 135 ? 2.638 1.742 -11.742 1.00 93.00 135 GLU A C 1
ATOM 1046 O O . GLU A 1 135 ? 2.335 1.417 -12.884 1.00 93.00 135 GLU A O 1
ATOM 1051 N N . LEU A 1 136 ? 1.996 2.741 -11.133 1.00 95.56 136 LEU A N 1
ATOM 1052 C CA . LEU A 1 136 ? 0.833 3.382 -11.739 1.00 95.56 136 LEU A CA 1
ATOM 1053 C C . LEU A 1 136 ? 1.204 4.572 -12.619 1.00 95.56 136 LEU A C 1
ATOM 1055 O O . LEU A 1 136 ? 2.146 5.328 -12.367 1.00 95.56 136 LEU A O 1
ATOM 1059 N N . SER A 1 137 ? 0.344 4.830 -13.606 1.00 95.69 137 SER A N 1
ATOM 1060 C CA . SER A 1 137 ? 0.355 6.102 -14.321 1.00 95.69 137 SER A CA 1
ATOM 1061 C C . SER A 1 137 ? 0.163 7.270 -13.342 1.00 95.69 137 SER A C 1
ATOM 1063 O O . SER A 1 137 ? -0.553 7.165 -12.345 1.00 95.69 137 SER A O 1
ATOM 1065 N N . LYS A 1 138 ? 0.721 8.449 -13.654 1.00 96.56 138 LYS A N 1
ATOM 1066 C CA . LYS A 1 138 ? 0.547 9.655 -12.818 1.00 96.56 138 LYS A CA 1
ATOM 1067 C C . LYS A 1 138 ? -0.930 9.978 -12.549 1.00 96.56 138 LYS A C 1
ATOM 1069 O O . LYS A 1 138 ? -1.271 10.483 -11.483 1.00 96.56 138 LYS A O 1
ATOM 1074 N N . LYS A 1 139 ? -1.806 9.714 -13.523 1.00 97.38 139 LYS A N 1
ATOM 1075 C CA . LYS A 1 139 ? -3.250 9.937 -13.395 1.00 97.38 139 LYS A CA 1
ATOM 1076 C C . LYS A 1 139 ? -3.859 8.995 -12.355 1.00 97.38 139 LYS A C 1
ATOM 1078 O O . LYS A 1 139 ? -4.597 9.459 -11.490 1.00 97.38 139 LYS A O 1
ATOM 1083 N N . ASP A 1 140 ? -3.531 7.711 -12.428 1.00 97.19 140 ASP A N 1
ATOM 1084 C CA . ASP A 1 140 ? -4.080 6.682 -11.543 1.00 97.19 140 ASP A CA 1
ATOM 1085 C C . ASP A 1 140 ? -3.502 6.779 -10.132 1.00 97.19 140 ASP A C 1
ATOM 1087 O O . ASP A 1 140 ? -4.250 6.706 -9.156 1.00 97.19 140 ASP A O 1
ATOM 1091 N N . TYR A 1 141 ? -2.207 7.084 -10.020 1.00 97.00 141 TYR A N 1
ATOM 1092 C CA . TYR A 1 141 ? -1.572 7.424 -8.751 1.00 97.00 141 TYR A CA 1
ATOM 1093 C C . TYR A 1 141 ? -2.292 8.582 -8.052 1.00 97.00 141 TYR A C 1
ATOM 1095 O O . TYR A 1 141 ? -2.696 8.469 -6.897 1.00 97.00 141 TYR A O 1
ATOM 1103 N N . ASN A 1 142 ? -2.522 9.687 -8.770 1.00 97.00 142 ASN A N 1
ATOM 1104 C CA . ASN A 1 142 ? -3.216 10.849 -8.216 1.00 97.00 142 ASN A CA 1
ATOM 1105 C C . ASN A 1 142 ? -4.670 10.542 -7.843 1.00 97.00 142 ASN A C 1
ATOM 1107 O O . ASN A 1 142 ? -5.181 11.104 -6.876 1.00 97.00 142 ASN A O 1
ATOM 1111 N N . LYS A 1 143 ? -5.334 9.644 -8.581 1.00 96.44 143 LYS A N 1
ATOM 1112 C CA . LYS A 1 143 ? -6.676 9.169 -8.236 1.00 96.44 143 LYS A CA 1
ATOM 1113 C C . LYS A 1 143 ? -6.657 8.451 -6.884 1.00 96.44 143 LYS A C 1
ATOM 1115 O O . LYS A 1 143 ? -7.414 8.851 -6.003 1.00 96.44 143 LYS A O 1
ATOM 1120 N N . LEU A 1 144 ? -5.772 7.469 -6.685 1.00 96.12 144 LEU A N 1
ATOM 1121 C CA . LEU A 1 144 ? -5.643 6.771 -5.397 1.00 96.12 144 LEU A CA 1
ATOM 1122 C C . LEU A 1 144 ? -5.242 7.721 -4.266 1.00 96.12 144 LEU A C 1
ATOM 1124 O O . LEU A 1 144 ? -5.845 7.687 -3.196 1.00 96.12 144 LEU A O 1
ATOM 1128 N N . LYS A 1 145 ? -4.293 8.625 -4.528 1.00 96.12 145 LYS A N 1
ATOM 1129 C CA . LYS A 1 145 ? -3.904 9.670 -3.581 1.00 96.12 145 LYS A CA 1
ATOM 1130 C C . LYS A 1 145 ? -5.117 10.487 -3.134 1.00 96.12 145 LYS A C 1
ATOM 1132 O O . LYS A 1 145 ? -5.354 10.610 -1.942 1.00 96.12 145 LYS A O 1
ATOM 1137 N N . SER A 1 146 ? -5.939 10.971 -4.064 1.00 95.75 146 SER A N 1
ATOM 1138 C CA . SER A 1 146 ? -7.125 11.771 -3.723 1.00 95.75 146 SER A CA 1
ATOM 1139 C C . SER A 1 146 ? -8.163 11.017 -2.882 1.00 95.75 146 SER A C 1
ATOM 1141 O O . SER A 1 146 ? -8.851 11.630 -2.067 1.00 95.75 146 SER A O 1
ATOM 1143 N N . LEU A 1 147 ? -8.258 9.692 -3.049 1.00 94.06 147 LEU A N 1
ATOM 1144 C CA . LEU A 1 147 ? -9.190 8.851 -2.300 1.00 94.06 147 LEU A CA 1
ATOM 1145 C C . LEU A 1 147 ? -8.725 8.617 -0.860 1.00 94.06 147 LEU A C 1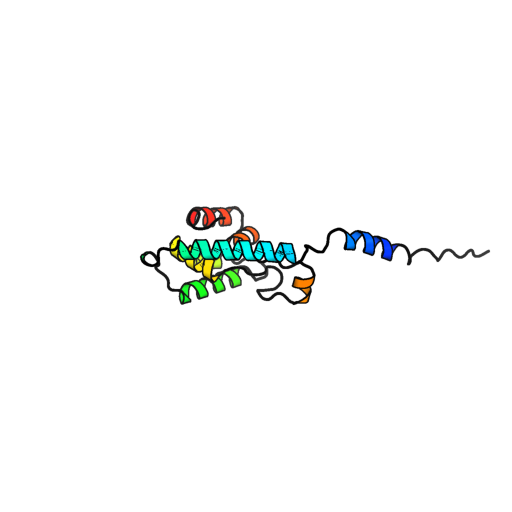
ATOM 1147 O O . LEU A 1 147 ? -9.558 8.573 0.040 1.00 94.06 147 LEU A O 1
ATOM 1151 N N . TYR A 1 148 ? -7.414 8.502 -0.633 1.00 95.19 148 TYR A N 1
ATOM 1152 C CA . TYR A 1 148 ? -6.871 7.989 0.630 1.00 95.19 148 TYR A CA 1
ATOM 1153 C C . TYR A 1 148 ? -5.913 8.935 1.369 1.00 95.19 148 TYR A C 1
ATOM 1155 O O . TYR A 1 148 ? -5.458 8.624 2.472 1.00 95.19 148 TYR A O 1
ATOM 1163 N N . GLU A 1 149 ? -5.619 10.109 0.811 1.00 92.00 149 GLU A N 1
ATOM 1164 C CA . GLU A 1 149 ? -4.839 11.141 1.493 1.00 92.00 149 GLU A CA 1
ATOM 1165 C C . GLU A 1 149 ? -5.558 11.614 2.774 1.00 92.00 149 GLU A C 1
ATOM 1167 O O . GLU A 1 149 ? -6.795 11.688 2.859 1.00 92.00 149 GLU A O 1
ATOM 1172 N N . GLY A 1 150 ? -4.755 11.887 3.805 1.00 90.00 150 GLY A N 1
ATOM 1173 C CA . GLY A 1 150 ? -5.194 12.294 5.142 1.00 90.00 150 GLY A CA 1
ATOM 1174 C C . GLY A 1 150 ? -4.710 11.341 6.236 1.00 90.00 150 GLY A C 1
ATOM 1175 O O . GLY A 1 150 ? -4.065 11.789 7.182 1.00 90.00 150 GLY A O 1
ATOM 1176 N N . ILE A 1 151 ? -4.961 10.035 6.085 1.00 85.69 151 ILE A N 1
ATOM 1177 C CA . ILE A 1 151 ? -4.501 9.013 7.048 1.00 85.69 151 ILE A CA 1
ATOM 1178 C C . ILE A 1 151 ? -3.091 8.529 6.694 1.00 85.69 151 ILE A C 1
ATOM 1180 O O . ILE A 1 151 ? -2.237 8.385 7.571 1.00 85.69 151 ILE A O 1
ATOM 1184 N N . ILE A 1 152 ? -2.829 8.329 5.400 1.00 90.44 152 ILE A N 1
ATOM 1185 C CA . ILE A 1 152 ? -1.551 7.841 4.874 1.00 90.44 152 ILE A CA 1
ATOM 1186 C C . ILE A 1 152 ? -0.895 8.940 4.045 1.00 90.44 152 ILE A C 1
ATOM 1188 O O . ILE A 1 152 ? -1.561 9.705 3.342 1.00 90.44 152 ILE A O 1
ATOM 1192 N N . LYS A 1 153 ? 0.434 8.998 4.115 1.00 90.00 153 LYS A N 1
ATOM 1193 C CA . LYS A 1 153 ? 1.239 9.892 3.288 1.00 90.00 153 LYS A CA 1
ATOM 1194 C C . LYS A 1 153 ? 1.539 9.241 1.931 1.00 90.00 153 LYS A C 1
ATOM 1196 O O . LYS A 1 153 ? 2.106 8.148 1.877 1.00 90.00 153 LYS A O 1
ATOM 1201 N N . PHE A 1 154 ? 1.175 9.952 0.868 1.00 89.88 154 PHE A N 1
ATOM 1202 C CA . PHE A 1 154 ? 1.509 9.669 -0.532 1.00 89.88 154 PHE A CA 1
ATOM 1203 C C . PHE A 1 154 ? 2.612 10.606 -1.030 1.00 89.88 154 PHE A C 1
ATOM 1205 O O . PHE A 1 154 ? 2.650 11.773 -0.571 1.00 89.88 154 PHE A O 1
#

Radius of gyration: 22.32 Å; chains: 1; bounding box: 78×25×56 Å

Secondary structure (DSSP, 8-state):
--------SSSHHHHHHHHHHTTTS---HHHHHHHHHHHHHHHHHHHHH--GGG-SS-HHHHHHHHHHHHHHHSBSB--HHHHHHHHTT--HHHHHHHHHHH-EEETTTTTS--HHHHHTT---EEEHHHHHHHHS-HHHHHHHHHHHBTTB--